Protein AF-A0A1C5SDT7-F1 (afdb_monomer_lite)

Foldseek 3Di:
DKDWFFPQPPDPVPDPDPPDDTTDIWAAAPPPRDTDDPVPFDWDADPNGTHGPVVVVVVVVVVLVVDPVHDPVNVCVVVVHDDDPVVVVPD

Radius of gyration: 22.33 Å; chains: 1; bounding box: 48×28×64 Å

Sequence (91 aa):
MRYTANDCVGCPDGCRCCGRDRNYTVVQCDKCRDELDLAIENVFCYQGKDYCKDCFREILIEEINQNDDISIYDLAELAGVEYDEEDLNLL

Structure (mmCIF, N/CA/C/O backbone):
data_AF-A0A1C5SDT7-F1
#
_entry.id   AF-A0A1C5SDT7-F1
#
loop_
_atom_site.group_PDB
_atom_site.id
_atom_site.type_symbol
_atom_site.label_atom_id
_atom_site.label_alt_id
_atom_site.label_comp_id
_atom_site.label_asym_id
_atom_site.label_entity_id
_atom_site.label_seq_id
_atom_site.pdbx_PDB_ins_code
_atom_site.Cartn_x
_atom_site.Cartn_y
_atom_site.Cartn_z
_atom_site.occupancy
_atom_site.B_iso_or_equiv
_atom_site.auth_seq_id
_atom_site.auth_comp_id
_atom_site.auth_asym_id
_atom_site.auth_atom_id
_atom_site.pdbx_PDB_model_num
ATOM 1 N N . MET A 1 1 ? 2.001 2.019 -10.233 1.00 80.12 1 MET A N 1
ATOM 2 C CA . MET A 1 1 ? 2.316 2.093 -11.688 1.00 80.12 1 MET A CA 1
ATOM 3 C C . MET A 1 1 ? 3.411 1.093 -12.023 1.00 80.12 1 MET A C 1
ATOM 5 O O . MET A 1 1 ? 4.387 1.031 -11.293 1.00 80.12 1 MET A O 1
ATOM 9 N N . ARG A 1 2 ? 3.285 0.321 -13.111 1.00 85.19 2 ARG A N 1
ATOM 10 C CA . ARG A 1 2 ? 4.311 -0.650 -13.535 1.00 85.19 2 ARG A CA 1
ATOM 11 C C . ARG A 1 2 ? 4.840 -0.302 -14.921 1.00 85.19 2 ARG A C 1
ATOM 13 O O . ARG A 1 2 ? 4.039 0.003 -15.803 1.00 85.19 2 ARG A O 1
ATOM 20 N N . TYR A 1 3 ? 6.151 -0.370 -15.126 1.00 80.69 3 TYR A N 1
ATOM 21 C CA . TYR A 1 3 ? 6.765 -0.213 -16.447 1.00 80.69 3 TYR A CA 1
ATOM 22 C C . TYR A 1 3 ? 7.980 -1.120 -16.609 1.00 80.69 3 TYR A C 1
ATOM 24 O O . TYR A 1 3 ? 8.598 -1.555 -15.642 1.00 80.69 3 TYR A O 1
ATOM 32 N N . THR A 1 4 ? 8.316 -1.424 -17.857 1.00 80.69 4 THR A N 1
ATOM 33 C CA . THR A 1 4 ? 9.524 -2.179 -18.188 1.00 80.69 4 THR A CA 1
ATOM 34 C C . THR A 1 4 ? 10.699 -1.218 -18.313 1.00 80.69 4 THR A C 1
ATOM 36 O O . THR A 1 4 ? 10.637 -0.270 -19.096 1.00 80.69 4 THR A O 1
ATOM 39 N N . ALA A 1 5 ? 11.765 -1.470 -17.560 1.00 74.12 5 ALA A N 1
ATOM 40 C CA . ALA A 1 5 ? 13.028 -0.748 -17.644 1.00 74.12 5 ALA A CA 1
ATOM 41 C C . ALA A 1 5 ? 14.129 -1.656 -18.205 1.00 74.12 5 ALA A C 1
ATOM 43 O O . ALA A 1 5 ? 14.005 -2.883 -18.196 1.00 74.12 5 ALA A O 1
ATOM 44 N N . ASN A 1 6 ? 15.189 -1.035 -18.727 1.00 69.88 6 ASN A N 1
ATOM 45 C CA . ASN A 1 6 ? 16.335 -1.727 -19.301 1.00 69.88 6 ASN A CA 1
ATOM 46 C C . ASN A 1 6 ? 17.638 -1.084 -18.826 1.00 69.88 6 ASN A C 1
ATOM 48 O O . ASN A 1 6 ? 17.851 0.106 -19.047 1.00 69.88 6 ASN A O 1
ATOM 52 N N . ASP A 1 7 ? 18.505 -1.866 -18.190 1.00 63.88 7 ASP A N 1
ATOM 53 C CA . ASP A 1 7 ? 19.765 -1.401 -17.605 1.00 63.88 7 ASP A CA 1
ATOM 54 C C . ASP A 1 7 ? 20.933 -1.327 -18.610 1.00 63.88 7 ASP A C 1
ATOM 56 O O . ASP A 1 7 ? 22.010 -0.844 -18.263 1.00 63.88 7 ASP A O 1
ATOM 60 N N . CYS A 1 8 ? 20.748 -1.701 -19.885 1.00 65.56 8 CYS A N 1
ATOM 61 C CA . CYS A 1 8 ? 21.790 -1.581 -20.921 1.00 65.56 8 CYS A CA 1
ATOM 62 C C . CYS A 1 8 ? 21.988 -0.154 -21.460 1.00 65.56 8 CYS A C 1
ATOM 64 O O . CYS A 1 8 ? 22.284 0.040 -22.647 1.00 65.56 8 CYS A O 1
ATOM 66 N N . VAL A 1 9 ? 21.838 0.861 -20.613 1.00 55.81 9 VAL A N 1
ATOM 67 C CA . VAL A 1 9 ? 22.086 2.254 -20.985 1.00 55.81 9 VAL A CA 1
ATOM 68 C C . VAL A 1 9 ? 23.602 2.483 -21.008 1.00 55.81 9 VAL A C 1
ATOM 70 O O . VAL A 1 9 ? 24.239 2.560 -19.964 1.00 55.81 9 VAL A O 1
ATOM 73 N N . GLY A 1 10 ? 24.197 2.567 -22.205 1.00 53.66 10 GLY A N 1
ATOM 74 C CA . GLY A 1 10 ? 25.612 2.935 -22.383 1.00 53.66 10 GLY A CA 1
ATOM 75 C C . GLY A 1 10 ? 26.507 1.929 -23.116 1.00 53.66 10 GLY A C 1
ATOM 76 O O . GLY A 1 10 ? 27.710 2.160 -23.203 1.00 53.66 10 GLY A O 1
ATOM 77 N N . CYS A 1 11 ? 25.976 0.835 -23.674 1.00 55.59 11 CYS A N 1
ATOM 78 C CA . CYS A 1 11 ? 26.766 -0.027 -24.563 1.00 55.59 11 CYS A CA 1
ATOM 79 C C . CYS A 1 11 ? 26.790 0.546 -25.994 1.00 55.59 11 CYS A C 1
ATOM 81 O O . CYS A 1 11 ? 25.748 0.509 -26.653 1.00 55.59 11 CYS A O 1
ATOM 83 N N . PRO A 1 12 ? 27.944 1.023 -26.504 1.00 53.84 12 PRO A N 1
ATOM 84 C CA . PRO A 1 12 ? 28.024 1.661 -27.822 1.00 53.84 12 PRO A CA 1
ATOM 85 C C . PRO A 1 12 ? 27.635 0.734 -28.989 1.00 53.84 12 PRO A C 1
ATOM 87 O O . PRO A 1 12 ? 27.088 1.215 -29.974 1.00 53.84 12 PRO A O 1
ATOM 90 N N . ASP A 1 13 ? 27.816 -0.585 -28.851 1.00 53.88 13 ASP A N 1
ATOM 91 C CA . ASP A 1 13 ? 27.546 -1.579 -29.911 1.00 53.88 13 ASP A CA 1
ATOM 92 C C . ASP A 1 13 ? 26.251 -2.383 -29.699 1.00 53.88 13 ASP A C 1
ATOM 94 O O . ASP A 1 13 ? 26.026 -3.441 -30.298 1.00 53.88 13 ASP A O 1
ATOM 98 N N . GLY A 1 14 ? 25.385 -1.913 -28.800 1.00 53.94 14 GLY A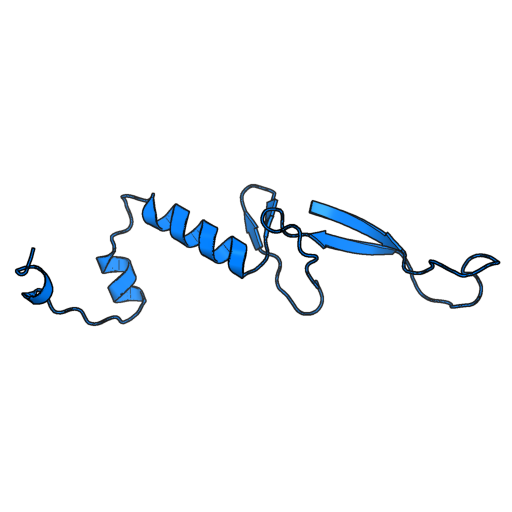 N 1
ATOM 99 C CA . GLY A 1 14 ? 24.286 -2.719 -28.297 1.00 53.94 14 GLY A CA 1
ATOM 100 C C . GLY A 1 14 ? 24.789 -3.887 -27.447 1.00 53.94 14 GLY A C 1
ATOM 101 O O . GLY A 1 14 ? 25.952 -4.285 -27.423 1.00 53.94 14 GLY A O 1
ATOM 102 N N . CYS A 1 15 ? 23.886 -4.426 -26.648 1.00 54.03 15 CYS A N 1
ATOM 103 C CA . CYS A 1 15 ? 24.255 -5.119 -25.422 1.00 54.03 15 CYS A CA 1
ATOM 104 C C . CYS A 1 15 ? 24.616 -6.628 -25.653 1.00 54.03 15 CYS A C 1
ATOM 106 O O . CYS A 1 15 ? 24.337 -7.528 -24.861 1.00 54.03 15 CYS A O 1
ATOM 108 N N . ARG A 1 16 ? 25.262 -6.911 -26.800 1.00 49.78 16 ARG A N 1
ATOM 109 C CA . ARG A 1 16 ? 25.809 -8.219 -27.216 1.00 49.78 16 ARG A CA 1
ATOM 110 C C . ARG A 1 16 ? 27.003 -8.662 -26.353 1.00 49.78 16 ARG A C 1
ATOM 112 O O . ARG A 1 16 ? 27.318 -9.845 -26.339 1.00 49.78 16 ARG A O 1
ATOM 119 N N . CYS A 1 17 ? 27.633 -7.736 -25.621 1.00 50.78 17 CYS A N 1
ATOM 120 C CA . CYS A 1 17 ? 28.880 -7.979 -24.885 1.00 50.78 17 CYS A CA 1
ATOM 121 C C . CYS A 1 17 ? 28.732 -8.263 -23.377 1.00 50.78 17 CYS A C 1
ATOM 123 O O . CYS A 1 17 ? 29.699 -8.729 -22.786 1.00 50.78 17 CYS A O 1
ATOM 125 N N . CYS A 1 18 ? 27.584 -8.013 -22.728 1.00 57.25 18 CYS A N 1
ATOM 126 C CA . CYS A 1 18 ? 27.477 -8.169 -21.262 1.00 57.25 18 CYS A CA 1
ATOM 127 C C . CYS A 1 18 ? 26.633 -9.365 -20.784 1.00 57.25 18 CYS A C 1
ATOM 129 O O . CYS A 1 18 ? 26.652 -9.669 -19.595 1.00 57.25 18 CYS A O 1
ATOM 131 N N . GLY A 1 19 ? 25.920 -10.060 -21.680 1.00 52.94 19 GLY A N 1
ATOM 132 C CA . GLY A 1 19 ? 25.282 -11.352 -21.385 1.00 52.94 19 GLY A CA 1
ATOM 133 C C . GLY A 1 19 ? 24.183 -11.356 -20.310 1.00 52.94 19 GLY A C 1
ATOM 134 O O . GLY A 1 19 ? 23.803 -12.437 -19.872 1.00 52.94 19 GLY A O 1
ATOM 135 N N . ARG A 1 20 ? 23.677 -10.195 -19.871 1.00 54.12 20 ARG A N 1
ATOM 136 C CA . ARG A 1 20 ? 22.599 -10.098 -18.869 1.00 54.12 20 ARG A CA 1
ATOM 137 C C . ARG A 1 20 ? 21.228 -9.945 -19.524 1.00 54.12 20 ARG A C 1
ATOM 139 O O . ARG A 1 20 ? 21.109 -9.294 -20.565 1.00 54.12 20 ARG A O 1
ATOM 146 N N . ASP A 1 21 ? 20.219 -10.560 -18.908 1.00 57.47 21 ASP A N 1
ATOM 147 C CA . ASP A 1 21 ? 18.810 -10.381 -19.258 1.00 57.47 21 ASP A CA 1
ATOM 148 C C . ASP A 1 21 ? 18.335 -9.034 -18.697 1.00 57.47 21 ASP A C 1
ATOM 150 O O . ASP A 1 21 ? 18.541 -8.741 -17.522 1.00 57.47 21 ASP A O 1
ATOM 154 N N . ARG A 1 22 ? 17.825 -8.170 -19.573 1.00 57.47 22 ARG A N 1
ATOM 155 C CA . ARG A 1 22 ? 17.918 -6.703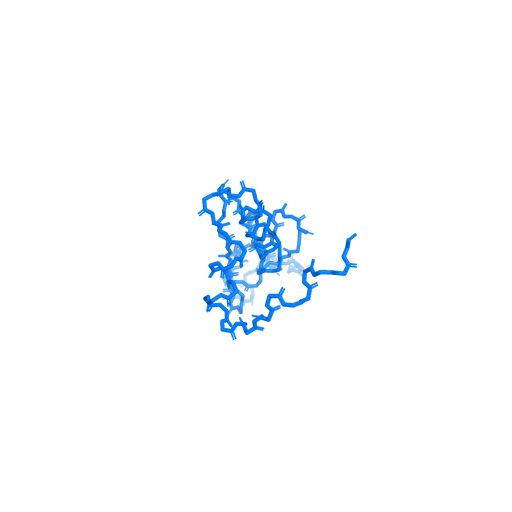 -19.405 1.00 57.47 22 ARG A CA 1
ATOM 156 C C . ARG A 1 22 ? 16.619 -6.053 -18.984 1.00 57.47 22 ARG A C 1
ATOM 158 O O . ARG A 1 22 ? 16.611 -4.925 -18.515 1.00 57.47 22 ARG A O 1
ATOM 165 N N . ASN A 1 23 ? 15.510 -6.717 -19.284 1.00 70.75 23 ASN A N 1
ATOM 166 C CA . ASN A 1 23 ? 14.189 -6.155 -19.089 1.00 70.75 23 ASN A CA 1
ATOM 167 C C . ASN A 1 23 ? 13.716 -6.552 -17.699 1.00 70.75 23 ASN A C 1
ATOM 169 O O . ASN A 1 23 ? 13.431 -7.723 -17.456 1.00 70.75 23 ASN A O 1
ATOM 173 N N . TYR A 1 24 ? 13.610 -5.577 -16.808 1.00 72.50 24 TYR A N 1
ATOM 174 C CA . TYR A 1 24 ? 13.009 -5.770 -15.497 1.00 72.50 24 TYR A CA 1
ATOM 175 C C . TYR A 1 24 ? 11.739 -4.935 -15.388 1.00 72.50 24 TYR A C 1
ATOM 177 O O . TYR A 1 24 ? 11.569 -3.918 -16.065 1.00 72.50 24 TYR A O 1
ATOM 185 N N . THR A 1 25 ? 10.801 -5.411 -14.573 1.00 79.00 25 THR A N 1
ATOM 186 C CA . THR A 1 25 ? 9.597 -4.642 -14.262 1.00 79.00 25 THR A CA 1
ATOM 187 C C . THR A 1 25 ? 9.902 -3.769 -13.063 1.00 79.00 25 THR A C 1
ATOM 189 O O . THR A 1 25 ? 10.202 -4.284 -11.991 1.00 79.00 25 THR A O 1
ATOM 192 N N . VAL A 1 26 ? 9.806 -2.460 -13.254 1.00 83.19 26 VAL A N 1
ATOM 193 C CA . VAL A 1 26 ? 9.791 -1.495 -12.161 1.00 83.19 26 VAL A CA 1
ATOM 194 C C . VAL A 1 26 ? 8.350 -1.305 -11.733 1.00 83.19 26 VAL A C 1
ATOM 196 O O . VAL A 1 26 ? 7.457 -1.111 -12.564 1.00 83.19 26 VAL A O 1
ATOM 199 N N . VAL A 1 27 ? 8.124 -1.364 -10.429 1.00 87.81 27 VAL A N 1
ATOM 200 C CA . VAL A 1 27 ? 6.847 -1.015 -9.81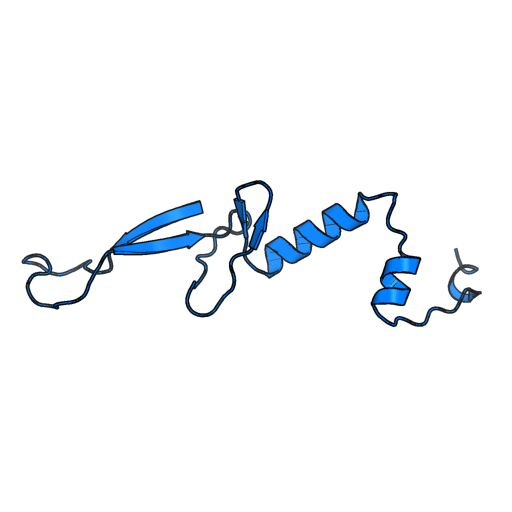5 1.00 87.81 27 VAL A CA 1
ATOM 201 C C . VAL A 1 27 ? 7.074 0.253 -9.017 1.00 87.81 27 VAL A C 1
ATOM 203 O O . VAL A 1 27 ? 8.017 0.329 -8.248 1.00 87.81 27 VAL A O 1
ATOM 206 N N . GLN A 1 28 ? 6.227 1.251 -9.209 1.00 93.19 28 GLN A N 1
ATOM 207 C CA . GLN A 1 28 ? 6.222 2.481 -8.429 1.00 93.19 28 GLN A CA 1
ATOM 208 C C . GLN A 1 28 ? 4.965 2.552 -7.580 1.00 93.19 28 GLN A C 1
ATOM 210 O O . GLN A 1 28 ? 3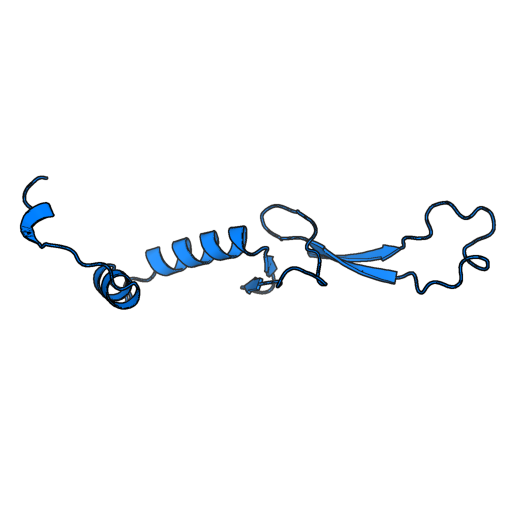.870 2.230 -8.063 1.00 93.19 28 GLN A O 1
ATOM 215 N N . CYS A 1 29 ? 5.120 3.056 -6.358 1.00 93.44 29 CYS A N 1
ATOM 216 C CA . CYS A 1 29 ? 4.002 3.405 -5.498 1.00 93.44 29 CYS A CA 1
ATOM 217 C C . CYS A 1 29 ? 3.107 4.441 -6.191 1.00 93.44 29 CYS A C 1
ATOM 219 O O . CYS A 1 29 ? 3.562 5.503 -6.618 1.00 93.44 29 CYS A O 1
ATOM 221 N N . ASP A 1 30 ? 1.808 4.174 -6.278 1.00 94.56 30 ASP A N 1
ATOM 222 C CA . ASP A 1 30 ? 0.853 5.073 -6.924 1.00 94.56 30 ASP A CA 1
ATOM 223 C C . ASP A 1 30 ? 0.567 6.346 -6.106 1.00 94.56 30 ASP A C 1
ATOM 225 O O . ASP A 1 30 ? 0.032 7.306 -6.667 1.00 94.56 30 ASP A O 1
ATOM 229 N N . LYS A 1 31 ? 0.956 6.386 -4.819 1.00 93.44 31 LYS A N 1
ATOM 230 C CA . LYS A 1 31 ? 0.847 7.569 -3.943 1.00 93.44 31 LYS A CA 1
ATOM 231 C C . LYS A 1 31 ? 2.121 8.425 -3.966 1.00 93.44 31 LYS A C 1
ATOM 233 O O . LYS A 1 31 ? 2.060 9.561 -4.427 1.00 93.44 31 LYS A O 1
ATOM 238 N N . CYS A 1 32 ? 3.265 7.896 -3.517 1.00 94.75 32 CYS A N 1
ATOM 239 C CA . CYS A 1 32 ? 4.514 8.669 -3.403 1.00 94.75 32 CYS A CA 1
ATOM 240 C C . CYS A 1 32 ? 5.400 8.666 -4.659 1.00 94.75 32 CYS A C 1
ATOM 242 O O . CYS A 1 32 ? 6.291 9.500 -4.755 1.00 94.75 32 CYS A O 1
ATOM 244 N N . ARG A 1 33 ? 5.131 7.792 -5.642 1.00 93.19 33 ARG A N 1
ATOM 245 C CA . ARG A 1 33 ? 5.923 7.606 -6.880 1.00 93.19 33 ARG A CA 1
ATOM 246 C C . ARG A 1 33 ? 7.313 6.996 -6.702 1.00 93.19 33 ARG A C 1
ATOM 248 O O . ARG A 1 33 ? 7.997 6.817 -7.706 1.00 93.19 33 ARG A O 1
ATOM 255 N N . ASP A 1 34 ? 7.688 6.605 -5.489 1.00 91.75 34 ASP A N 1
ATOM 256 C CA . ASP A 1 34 ? 8.939 5.884 -5.253 1.00 91.75 34 ASP A CA 1
ATOM 257 C C . ASP A 1 34 ? 8.922 4.509 -5.934 1.00 91.75 34 ASP A C 1
ATOM 259 O O . ASP A 1 34 ? 7.888 3.829 -5.974 1.00 91.75 34 ASP A O 1
ATOM 263 N N . GLU A 1 35 ? 10.071 4.114 -6.483 1.00 90.44 35 GLU A N 1
ATOM 264 C CA . GLU A 1 35 ? 10.288 2.778 -7.036 1.00 90.44 35 GLU A CA 1
ATOM 265 C C . GLU A 1 35 ? 10.369 1.749 -5.902 1.00 90.44 35 GLU A C 1
ATOM 267 O O . GLU A 1 35 ? 11.069 1.947 -4.913 1.00 90.44 35 GLU A O 1
ATOM 272 N N . LEU A 1 36 ? 9.640 0.648 -6.057 1.00 86.81 36 LEU A N 1
ATOM 273 C CA . LEU A 1 36 ? 9.573 -0.459 -5.114 1.00 86.81 36 LEU A CA 1
ATOM 274 C C . LEU A 1 36 ? 10.554 -1.540 -5.553 1.00 86.81 36 LEU A C 1
ATOM 276 O O . LEU A 1 36 ? 10.456 -2.066 -6.669 1.00 86.81 36 LEU A O 1
ATOM 280 N N . ASP A 1 37 ? 11.471 -1.901 -4.662 1.00 82.38 37 ASP A N 1
ATOM 281 C CA . ASP A 1 37 ? 12.371 -3.025 -4.889 1.00 82.38 37 ASP A CA 1
ATOM 282 C C . ASP A 1 37 ? 11.632 -4.340 -4.622 1.00 82.38 37 ASP A C 1
ATOM 284 O O . ASP A 1 37 ? 11.496 -4.781 -3.483 1.00 82.38 37 ASP A O 1
ATOM 288 N N . LEU A 1 38 ? 11.180 -4.998 -5.691 1.00 78.31 38 LEU A N 1
ATOM 289 C CA . LEU A 1 38 ? 10.456 -6.270 -5.617 1.00 78.31 38 LEU A CA 1
ATOM 290 C C . LEU A 1 38 ? 11.261 -7.420 -4.989 1.00 78.31 38 LEU A C 1
ATOM 292 O O . LEU A 1 38 ? 10.675 -8.452 -4.660 1.00 78.31 38 LEU A O 1
ATOM 296 N N . ALA A 1 39 ? 12.586 -7.295 -4.868 1.00 76.31 39 ALA A N 1
ATOM 297 C CA . ALA A 1 39 ? 13.421 -8.320 -4.252 1.00 76.31 39 ALA A CA 1
ATOM 298 C C . ALA A 1 39 ? 13.465 -8.208 -2.720 1.00 76.31 39 ALA A C 1
ATOM 300 O O . ALA A 1 39 ? 13.795 -9.189 -2.051 1.00 76.31 39 ALA A O 1
ATOM 301 N N . ILE A 1 40 ? 13.158 -7.030 -2.168 1.00 75.38 40 ILE A N 1
ATOM 302 C CA . ILE A 1 40 ? 13.349 -6.714 -0.744 1.00 75.38 40 ILE A CA 1
ATOM 303 C C . ILE A 1 40 ? 12.037 -6.265 -0.090 1.00 75.38 40 ILE A C 1
ATOM 305 O O . ILE A 1 40 ? 11.801 -6.542 1.088 1.00 75.38 40 ILE A O 1
ATOM 309 N N . GLU A 1 41 ? 11.160 -5.609 -0.844 1.00 76.19 41 GLU A N 1
ATOM 310 C CA . GLU A 1 41 ? 9.926 -5.012 -0.354 1.00 76.19 41 GLU A CA 1
ATOM 311 C C . GLU A 1 41 ? 8.683 -5.687 -0.943 1.00 76.19 41 GLU A C 1
ATOM 313 O O . GLU A 1 41 ? 8.590 -5.984 -2.135 1.00 76.19 41 GLU A O 1
ATOM 318 N N . ASN A 1 42 ? 7.678 -5.899 -0.089 1.00 84.56 42 ASN A N 1
ATOM 319 C CA . ASN A 1 42 ? 6.363 -6.357 -0.529 1.00 84.56 42 ASN A CA 1
ATOM 320 C C . ASN A 1 42 ? 5.589 -5.204 -1.179 1.00 84.56 42 ASN A C 1
ATOM 322 O O . ASN A 1 42 ? 5.520 -4.105 -0.628 1.00 84.56 42 ASN A O 1
ATOM 326 N N . VAL A 1 43 ? 4.928 -5.491 -2.302 1.00 88.81 43 VAL A N 1
ATOM 327 C CA . VAL A 1 43 ? 3.992 -4.565 -2.951 1.00 88.81 43 VAL A CA 1
ATOM 328 C C . VAL A 1 43 ? 2.581 -4.817 -2.440 1.00 88.81 43 VAL A C 1
ATOM 330 O O . VAL A 1 43 ? 2.078 -5.939 -2.510 1.00 88.81 43 VAL A O 1
ATOM 333 N N . PHE A 1 44 ? 1.917 -3.762 -1.974 1.00 91.81 44 PHE A N 1
ATOM 334 C CA . PHE A 1 44 ? 0.545 -3.839 -1.483 1.00 91.81 44 PHE A CA 1
ATOM 335 C C . PHE A 1 44 ? -0.426 -3.376 -2.571 1.00 91.81 44 PHE A C 1
ATOM 337 O O . PHE A 1 44 ? -0.362 -2.235 -3.024 1.00 91.81 44 PHE A O 1
ATOM 344 N N . CYS A 1 45 ? -1.317 -4.269 -3.008 1.00 91.31 45 CYS A N 1
ATOM 345 C CA . CYS A 1 45 ? -2.303 -3.984 -4.051 1.00 91.31 45 CYS A CA 1
ATOM 346 C C . CYS A 1 45 ? -3.650 -3.589 -3.428 1.00 91.31 45 CYS A C 1
ATOM 348 O O . CYS A 1 45 ? -4.260 -4.400 -2.732 1.00 91.31 45 CYS A O 1
ATOM 350 N N . TYR A 1 46 ? -4.150 -2.386 -3.721 1.00 90.75 46 TYR A N 1
ATOM 351 C CA . TYR A 1 46 ? -5.455 -1.907 -3.248 1.00 90.75 46 TYR A CA 1
ATOM 352 C C . TYR A 1 46 ? -6.193 -1.145 -4.350 1.00 90.75 46 TYR A C 1
ATOM 354 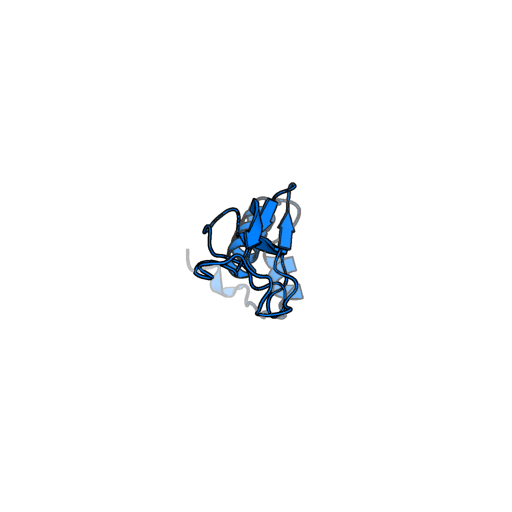O O . TYR A 1 46 ? -5.610 -0.294 -5.015 1.00 90.75 46 TYR A O 1
ATOM 362 N N . GLN A 1 47 ? -7.464 -1.489 -4.592 1.00 91.25 47 GLN A N 1
ATOM 363 C CA . GLN A 1 47 ? -8.301 -0.893 -5.651 1.00 91.25 47 GLN A CA 1
ATOM 364 C C . GLN A 1 47 ? -7.612 -0.815 -7.036 1.00 91.25 47 GLN A C 1
ATOM 366 O O . GLN A 1 47 ? -7.752 0.160 -7.774 1.00 91.25 47 GLN A O 1
ATOM 371 N N . GLY A 1 48 ? -6.835 -1.845 -7.392 1.00 89.44 48 GLY A N 1
ATOM 372 C CA . GLY A 1 48 ? -6.114 -1.912 -8.670 1.00 89.44 48 GLY A CA 1
ATOM 373 C C . GLY A 1 48 ? -4.869 -1.019 -8.769 1.00 89.44 48 GLY A C 1
ATOM 374 O O . GLY A 1 48 ? -4.349 -0.840 -9.869 1.00 89.44 48 GLY A O 1
ATOM 375 N N . LYS A 1 49 ? -4.394 -0.466 -7.650 1.00 92.19 49 LYS A N 1
ATOM 376 C CA . LYS A 1 49 ? -3.171 0.341 -7.541 1.00 92.19 49 LYS A CA 1
ATOM 377 C C . LYS A 1 49 ? -2.140 -0.347 -6.647 1.00 92.19 49 LYS A C 1
ATOM 379 O O . LYS A 1 49 ? -2.506 -1.131 -5.772 1.00 92.19 49 LYS A O 1
ATOM 384 N N . ASP A 1 50 ? -0.868 -0.034 -6.874 1.00 92.75 50 ASP A N 1
ATOM 385 C CA . ASP A 1 50 ? 0.274 -0.581 -6.143 1.00 92.75 50 ASP A CA 1
ATOM 386 C C . ASP A 1 50 ? 0.815 0.450 -5.147 1.00 92.75 50 ASP A C 1
ATOM 388 O O . ASP A 1 50 ? 1.032 1.610 -5.499 1.00 92.75 50 ASP A O 1
ATOM 392 N N . TYR A 1 51 ? 1.089 0.033 -3.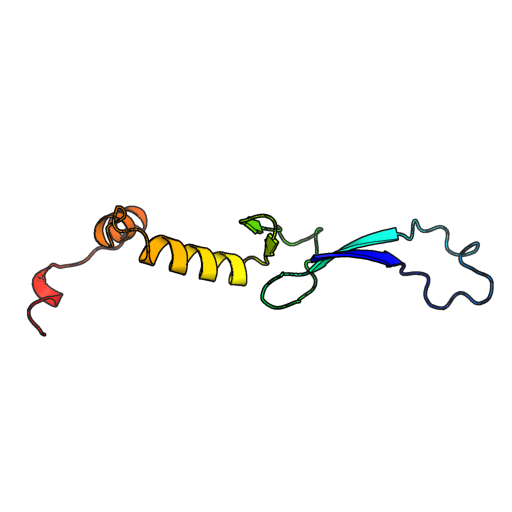913 1.00 93.56 51 TYR A N 1
ATOM 393 C CA . TYR A 1 51 ? 1.552 0.916 -2.845 1.00 93.56 51 TYR A CA 1
ATOM 394 C C . TYR A 1 51 ? 2.770 0.345 -2.119 1.00 93.56 51 TYR A C 1
ATOM 396 O O . TYR A 1 51 ? 2.878 -0.868 -1.917 1.00 93.56 51 TYR A O 1
ATOM 404 N N . CYS A 1 52 ? 3.665 1.239 -1.683 1.00 93.88 52 CYS A N 1
ATOM 405 C CA . CYS A 1 52 ? 4.661 0.898 -0.672 1.00 93.88 52 CYS A CA 1
ATOM 406 C C . CYS A 1 52 ? 3.974 0.635 0.674 1.00 93.88 52 CYS A C 1
ATOM 408 O O . CYS A 1 52 ? 2.830 1.044 0.902 1.00 93.88 52 CYS A O 1
ATOM 410 N N . LYS A 1 53 ? 4.701 -0.008 1.590 1.00 93.00 53 LYS A N 1
ATOM 411 C CA . LYS A 1 53 ? 4.225 -0.322 2.941 1.00 93.00 53 LYS A CA 1
ATOM 412 C C . LYS A 1 53 ? 3.653 0.894 3.674 1.00 93.00 53 LYS A C 1
ATOM 414 O O . LYS A 1 53 ? 2.584 0.789 4.270 1.00 93.00 53 LYS A O 1
ATOM 419 N N . ASP A 1 54 ? 4.348 2.026 3.627 1.00 94.12 54 ASP A N 1
ATOM 420 C CA . ASP A 1 54 ? 3.969 3.212 4.398 1.00 94.12 54 ASP A CA 1
ATOM 421 C C . ASP A 1 54 ? 2.714 3.874 3.825 1.00 94.12 54 ASP A C 1
ATOM 423 O O . ASP A 1 54 ? 1.753 4.120 4.552 1.00 94.12 54 ASP A O 1
ATOM 427 N N . CYS A 1 55 ? 2.657 4.044 2.502 1.00 95.00 55 CYS A N 1
ATOM 428 C CA . CYS A 1 55 ? 1.467 4.568 1.833 1.00 95.00 55 CYS A CA 1
ATOM 429 C C . CYS A 1 55 ? 0.255 3.647 2.015 1.00 95.00 55 CYS A C 1
ATOM 431 O O . CYS A 1 55 ? -0.860 4.132 2.191 1.00 95.00 55 CYS A O 1
ATOM 433 N N . PHE A 1 56 ? 0.459 2.326 1.983 1.00 95.19 56 PHE A N 1
ATOM 434 C CA . PHE A 1 56 ? -0.616 1.370 2.234 1.00 95.19 56 PHE A CA 1
ATOM 435 C C . PHE A 1 56 ? -1.104 1.419 3.684 1.00 95.19 56 PHE A C 1
ATOM 437 O O . PHE A 1 56 ? -2.306 1.359 3.920 1.00 95.19 56 PHE A O 1
ATOM 444 N N . ARG A 1 57 ? -0.198 1.578 4.658 1.00 94.81 57 ARG A N 1
ATOM 445 C CA . ARG A 1 57 ? -0.565 1.753 6.070 1.00 94.81 57 ARG A CA 1
ATOM 446 C C . ARG A 1 57 ? -1.444 2.986 6.275 1.00 94.81 57 ARG A C 1
ATOM 448 O O . ARG A 1 57 ? -2.430 2.889 6.993 1.00 94.81 57 ARG A O 1
ATOM 455 N N . GLU A 1 58 ? -1.103 4.116 5.663 1.00 94.75 58 GLU A N 1
ATOM 456 C CA . GLU A 1 58 ? -1.924 5.332 5.749 1.00 94.75 58 GLU A CA 1
ATOM 457 C C . GLU A 1 58 ? -3.329 5.104 5.185 1.00 94.75 58 GLU A C 1
ATOM 459 O O . GLU A 1 58 ? -4.309 5.429 5.848 1.00 94.75 58 GLU A O 1
ATOM 464 N N . ILE A 1 59 ? -3.427 4.474 4.009 1.00 93.81 59 ILE A N 1
ATOM 465 C CA . ILE A 1 59 ? -4.717 4.123 3.396 1.00 93.81 59 ILE A CA 1
ATOM 466 C C . ILE A 1 59 ? -5.521 3.207 4.323 1.00 93.81 59 ILE A C 1
ATOM 468 O O . ILE A 1 59 ? -6.705 3.431 4.532 1.00 93.81 59 ILE A O 1
ATOM 472 N N . LEU A 1 60 ? -4.883 2.195 4.914 1.00 92.69 60 LEU A N 1
ATOM 473 C CA . LEU A 1 60 ? -5.559 1.275 5.823 1.00 92.69 60 LEU A CA 1
ATOM 474 C C . LEU A 1 60 ? -6.129 1.999 7.052 1.00 92.69 60 LEU A C 1
ATOM 476 O O . LEU A 1 60 ? -7.249 1.709 7.457 1.00 92.69 60 LEU A O 1
ATOM 480 N N . ILE A 1 61 ? -5.381 2.943 7.628 1.00 90.94 61 ILE A N 1
ATOM 481 C CA . ILE A 1 61 ? -5.852 3.758 8.757 1.00 90.94 61 ILE A CA 1
ATOM 482 C C . ILE A 1 61 ? -7.051 4.617 8.336 1.00 90.94 61 ILE A C 1
ATOM 484 O O . ILE A 1 61 ? -8.034 4.688 9.068 1.00 90.94 61 ILE A O 1
ATOM 488 N N . GLU A 1 62 ? -6.989 5.254 7.165 1.00 90.50 62 GLU A N 1
ATOM 489 C CA . GLU A 1 62 ? -8.091 6.065 6.633 1.00 90.50 62 GLU A CA 1
ATOM 490 C C . GLU A 1 62 ? -9.369 5.236 6.427 1.00 90.50 62 GLU A C 1
ATOM 492 O O . GLU A 1 62 ? -10.442 5.678 6.828 1.00 90.50 62 GLU A O 1
ATOM 497 N N . GLU A 1 63 ? -9.255 4.032 5.862 1.00 90.81 63 GLU A N 1
ATOM 498 C CA . GLU A 1 63 ? -10.385 3.120 5.633 1.00 90.81 63 GLU A CA 1
ATOM 499 C C . GLU A 1 63 ? -10.983 2.600 6.944 1.00 90.81 63 GLU A C 1
ATOM 501 O O . GLU A 1 63 ? -12.201 2.559 7.095 1.00 90.81 63 GLU A O 1
ATOM 506 N N . ILE A 1 64 ? -10.141 2.243 7.919 1.00 90.56 64 ILE A N 1
ATOM 507 C CA . ILE A 1 64 ? -10.602 1.824 9.249 1.00 90.56 64 ILE A CA 1
ATOM 508 C C . ILE A 1 64 ? -11.356 2.965 9.937 1.00 90.56 64 ILE A C 1
ATOM 510 O O . ILE A 1 64 ? -12.438 2.743 10.464 1.00 90.56 64 ILE A O 1
ATOM 514 N N . ASN A 1 65 ? -10.829 4.190 9.887 1.00 86.56 65 ASN A N 1
ATOM 515 C CA . ASN A 1 65 ? -11.467 5.351 10.511 1.00 86.56 65 ASN A CA 1
ATOM 516 C C . ASN A 1 65 ? -12.806 5.738 9.862 1.00 86.56 65 ASN A C 1
ATOM 518 O O . ASN A 1 65 ? -13.604 6.426 10.493 1.00 86.56 65 ASN A O 1
ATOM 522 N N . GLN A 1 66 ? -13.037 5.358 8.603 1.00 88.06 66 GLN A N 1
ATOM 523 C CA . GLN A 1 66 ? -14.306 5.577 7.898 1.00 88.06 66 GLN A CA 1
ATOM 524 C C . GLN A 1 66 ? -15.295 4.420 8.081 1.00 88.06 66 GLN A C 1
ATOM 526 O O . GLN A 1 66 ? -16.431 4.511 7.616 1.00 88.06 66 GLN A O 1
ATOM 531 N N . ASN A 1 67 ? -14.870 3.325 8.710 1.00 88.69 67 ASN A N 1
ATOM 532 C CA . ASN A 1 67 ? -15.697 2.152 8.907 1.00 88.69 67 ASN A CA 1
ATOM 533 C C . ASN A 1 67 ? -16.422 2.229 10.256 1.00 88.69 67 ASN A C 1
ATOM 535 O O . ASN A 1 67 ? -15.867 1.861 11.288 1.00 88.69 67 ASN A O 1
ATOM 539 N N . ASP A 1 68 ? -17.684 2.660 10.219 1.00 84.44 68 ASP A N 1
ATOM 540 C CA . ASP A 1 68 ? -18.548 2.777 11.403 1.00 84.44 68 ASP A CA 1
ATOM 541 C C . ASP A 1 68 ? -18.817 1.429 12.108 1.00 84.44 68 ASP A C 1
ATOM 543 O O . ASP A 1 68 ? -19.239 1.419 13.265 1.00 84.44 68 ASP A O 1
ATOM 547 N N . ASP A 1 69 ? -18.568 0.294 11.441 1.00 89.38 69 ASP A N 1
ATOM 548 C CA . ASP A 1 69 ? -18.736 -1.041 12.029 1.00 89.38 69 ASP A CA 1
ATOM 549 C C . ASP A 1 69 ? -17.541 -1.457 12.907 1.00 89.38 69 ASP A C 1
ATOM 551 O O . ASP A 1 69 ? -17.641 -2.437 13.646 1.00 89.38 69 ASP A O 1
ATOM 555 N N . ILE A 1 70 ? -16.405 -0.754 12.820 1.00 85.88 70 ILE A N 1
ATOM 556 C CA . ILE A 1 70 ? -15.203 -1.047 13.607 1.00 85.88 70 ILE A CA 1
ATOM 557 C C . ILE A 1 70 ? -15.071 -0.005 14.711 1.00 85.88 70 ILE A C 1
ATOM 559 O O . ILE A 1 70 ? -14.760 1.160 14.464 1.00 85.88 70 ILE A O 1
ATOM 563 N N . SER A 1 71 ? -15.247 -0.435 15.959 1.00 84.44 71 SER A N 1
ATOM 564 C CA . SER A 1 71 ? -15.033 0.443 17.101 1.00 84.44 71 SER A CA 1
ATOM 565 C C . SER A 1 71 ? -13.544 0.637 17.382 1.00 84.44 71 SER A C 1
ATOM 567 O O . SER A 1 71 ? -12.739 -0.293 17.291 1.00 84.44 71 SER A O 1
ATOM 569 N N . ILE A 1 72 ? -13.171 1.838 17.832 1.00 83.12 72 ILE A N 1
ATOM 570 C CA . ILE A 1 72 ? -11.822 2.100 18.350 1.00 83.12 72 ILE A CA 1
ATOM 571 C C . ILE A 1 72 ? -11.479 1.194 19.542 1.00 83.12 72 ILE A C 1
ATOM 573 O O . ILE A 1 72 ? -10.318 0.840 19.731 1.00 83.12 72 ILE A O 1
ATOM 577 N N . TYR A 1 73 ? -12.489 0.773 20.309 1.00 84.81 73 TYR A N 1
ATOM 578 C CA . TYR A 1 73 ? -12.322 -0.150 21.429 1.00 84.81 73 TYR A CA 1
ATOM 579 C C . TYR A 1 73 ? -11.955 -1.561 20.952 1.00 84.81 73 TYR A C 1
ATOM 581 O O . TYR A 1 73 ? -11.044 -2.165 21.511 1.00 84.81 73 TYR A O 1
ATOM 589 N N . ASP A 1 74 ? -12.566 -2.041 19.862 1.00 86.19 74 ASP A N 1
ATOM 590 C CA . ASP A 1 74 ? -12.227 -3.341 19.264 1.00 86.19 74 ASP A CA 1
ATOM 591 C C . ASP A 1 74 ? -10.780 -3.338 18.748 1.00 86.19 74 ASP A C 1
ATOM 593 O O . ASP A 1 74 ? -10.034 -4.306 18.903 1.00 86.19 74 ASP A O 1
ATOM 597 N N . LEU A 1 75 ? -10.351 -2.216 18.158 1.00 87.25 75 LEU A N 1
ATOM 598 C CA . LEU A 1 75 ? -8.968 -2.030 17.715 1.00 87.25 75 LEU A CA 1
ATOM 599 C C . LEU A 1 75 ? -7.989 -1.997 18.893 1.00 87.25 75 LEU A C 1
ATOM 601 O O . LEU A 1 75 ? -6.908 -2.580 18.793 1.00 87.25 75 LEU A O 1
ATOM 605 N N . ALA A 1 76 ? -8.351 -1.329 19.992 1.00 86.56 76 ALA A N 1
ATOM 606 C CA . ALA A 1 76 ? -7.539 -1.271 21.204 1.00 86.56 76 ALA A CA 1
ATOM 607 C C . ALA A 1 76 ? -7.377 -2.662 21.836 1.00 86.56 76 ALA A C 1
ATOM 609 O O . ALA A 1 76 ? -6.251 -3.059 22.140 1.00 86.56 76 ALA A O 1
ATOM 610 N N . GLU A 1 77 ? -8.465 -3.432 21.942 1.00 87.94 77 GLU A N 1
ATOM 611 C CA . GLU A 1 77 ? -8.439 -4.809 22.442 1.00 87.94 77 GLU A CA 1
ATOM 612 C C . GLU A 1 77 ? -7.552 -5.705 21.564 1.00 87.94 77 GLU A C 1
ATOM 614 O O . GLU A 1 77 ? -6.655 -6.381 22.073 1.00 87.94 77 GLU A O 1
ATOM 619 N N . LEU A 1 78 ? -7.722 -5.657 20.236 1.00 88.81 78 LEU A N 1
ATOM 620 C CA . LEU A 1 78 ? -6.885 -6.408 19.290 1.00 88.81 78 LEU A CA 1
ATOM 621 C C . LEU A 1 78 ? -5.400 -6.034 19.380 1.00 88.81 78 LEU A C 1
ATOM 623 O O . LEU A 1 78 ? -4.532 -6.889 19.189 1.00 88.81 78 LEU A O 1
ATOM 627 N N . ALA A 1 79 ? -5.101 -4.764 19.651 1.00 88.56 79 ALA A N 1
ATOM 628 C CA . ALA A 1 79 ? -3.740 -4.274 19.827 1.00 88.56 79 ALA A CA 1
ATOM 629 C C . ALA A 1 79 ? -3.162 -4.572 21.225 1.00 88.56 79 ALA A C 1
ATOM 631 O O . ALA A 1 79 ? -1.970 -4.342 21.440 1.00 88.56 79 ALA A O 1
ATOM 632 N N . GLY A 1 80 ? -3.971 -5.089 22.158 1.00 89.50 80 GLY A N 1
ATOM 633 C CA . GLY A 1 80 ? -3.574 -5.326 23.545 1.00 89.50 80 GLY A CA 1
ATOM 634 C C . GLY A 1 80 ? -3.311 -4.034 24.322 1.00 89.50 80 GLY A C 1
ATOM 635 O O . GLY A 1 80 ? -2.434 -4.008 25.183 1.00 89.50 80 GLY A O 1
ATOM 636 N N . VAL A 1 81 ? -4.012 -2.952 23.978 1.00 87.38 81 VAL A N 1
ATOM 637 C CA . VAL A 1 81 ? -3.911 -1.665 24.669 1.00 87.38 81 VAL A CA 1
ATOM 638 C C . VAL A 1 81 ? -4.871 -1.671 25.853 1.00 87.38 81 VAL A C 1
ATOM 640 O O . VAL A 1 81 ? -6.084 -1.758 25.675 1.00 87.38 81 VAL A O 1
ATOM 643 N N . GLU A 1 82 ? -4.327 -1.556 27.061 1.00 78.06 82 GLU A N 1
ATOM 644 C CA . GLU A 1 82 ? -5.116 -1.300 28.266 1.00 78.06 82 GLU A CA 1
ATOM 645 C C . GLU A 1 82 ? -5.501 0.189 28.299 1.00 78.06 82 GLU A C 1
ATOM 647 O O . GLU A 1 82 ? -4.635 1.056 28.152 1.00 78.06 82 GLU A O 1
ATOM 652 N N . TYR A 1 83 ? -6.791 0.491 28.459 1.00 68.19 83 TYR A N 1
ATOM 653 C CA . TYR A 1 83 ? -7.300 1.849 28.654 1.00 68.19 83 TYR A CA 1
ATOM 654 C C . TYR A 1 83 ? -8.205 1.884 29.891 1.00 68.19 83 TYR A C 1
ATOM 656 O O . TYR A 1 83 ? -9.068 1.022 30.049 1.00 68.19 83 TYR A O 1
ATOM 664 N N . ASP A 1 84 ? -8.009 2.875 30.763 1.00 68.50 84 ASP A N 1
ATOM 665 C CA . ASP A 1 84 ? -8.880 3.120 31.915 1.00 68.50 84 ASP A CA 1
ATOM 666 C C . ASP A 1 84 ? -9.956 4.143 31.519 1.00 68.50 84 ASP A C 1
ATOM 668 O O . ASP A 1 84 ? -9.655 5.232 31.029 1.00 68.50 84 ASP A O 1
ATOM 672 N N . GLU A 1 85 ? -11.234 3.815 31.739 1.00 59.28 85 GLU A N 1
ATOM 673 C CA . GLU A 1 85 ? -12.378 4.694 31.420 1.00 59.28 85 GLU A CA 1
ATOM 674 C C . GLU A 1 85 ? -12.331 6.062 32.142 1.00 59.28 85 GLU A C 1
ATOM 676 O O . GLU A 1 85 ? -13.070 6.978 31.777 1.00 59.28 85 GLU A O 1
ATOM 681 N N . GLU A 1 86 ? -11.465 6.243 33.147 1.00 58.81 86 GLU A N 1
ATOM 682 C CA . GLU A 1 86 ? -11.332 7.494 33.906 1.00 58.81 86 GLU A CA 1
ATOM 683 C C . GLU A 1 86 ? -10.698 8.652 33.110 1.00 58.81 86 GLU A C 1
ATOM 685 O O . GLU A 1 86 ? -10.953 9.815 33.440 1.00 58.81 86 GLU A O 1
ATOM 690 N N . ASP A 1 87 ? -9.973 8.379 32.019 1.00 56.47 87 ASP A N 1
ATOM 691 C CA . ASP A 1 87 ? -9.384 9.418 31.155 1.00 56.47 87 ASP A CA 1
ATOM 692 C C . ASP A 1 87 ? -10.437 10.202 30.331 1.00 56.47 87 ASP A C 1
ATOM 694 O O . ASP A 1 87 ? -10.125 11.227 29.720 1.00 56.47 87 ASP A O 1
ATOM 698 N N . LEU A 1 88 ? -11.707 9.768 30.337 1.00 52.81 88 LEU A N 1
ATOM 699 C CA . LEU A 1 88 ? -12.823 10.393 29.607 1.00 52.81 88 LEU A CA 1
ATOM 700 C C . LEU A 1 88 ? -13.557 11.508 30.375 1.00 52.81 88 LEU A C 1
ATOM 702 O O . LEU A 1 88 ? -14.350 12.226 29.772 1.00 52.81 88 LEU A O 1
ATOM 706 N N . ASN A 1 89 ? -13.298 11.704 31.673 1.00 52.09 89 ASN A N 1
ATOM 707 C CA . ASN A 1 89 ? -13.976 12.737 32.480 1.00 52.09 89 ASN A CA 1
ATOM 708 C C . ASN A 1 89 ? -13.270 14.114 32.475 1.00 52.09 89 ASN A C 1
ATOM 710 O O . ASN A 1 89 ? -13.567 14.961 33.320 1.00 52.09 89 ASN A O 1
ATOM 714 N N . LEU A 1 90 ? -12.323 14.347 31.557 1.00 51.09 90 LEU A N 1
ATOM 715 C CA . LEU A 1 90 ? -11.501 15.568 31.493 1.00 51.09 90 LEU A CA 1
ATOM 716 C C . LEU A 1 90 ? -11.726 16.447 30.241 1.00 51.09 90 LEU A C 1
ATOM 718 O O . LEU A 1 90 ? -10.935 17.364 30.002 1.00 51.09 90 LEU A O 1
ATOM 722 N N . LEU A 1 91 ? -12.806 16.229 29.481 1.00 45.03 91 LEU A N 1
ATOM 723 C CA . LEU A 1 91 ? -13.291 17.134 28.419 1.00 45.03 91 LEU A CA 1
ATOM 724 C C . LEU A 1 91 ? -14.658 17.727 28.780 1.00 45.03 91 LEU A C 1
ATOM 726 O O . LEU A 1 91 ? -14.885 18.903 28.413 1.00 45.03 91 LEU A O 1
#

Secondary structure (DSSP, 8-state):
-EEEEE--TT-TT-TTTT----EEEEEE-TTT-PEE-TTTSPPEEETTEEE-HHHHHHHHHHHHHT-TTS-HHHHHHHHT----GGGGTT-

pLDDT: mean 78.66, std 15.22, range [45.03, 95.19]